Protein AF-A0A7H9VQD4-F1 (afdb_monomer)

Structure (mmCIF, N/CA/C/O backbone):
data_AF-A0A7H9VQD4-F1
#
_entry.id   AF-A0A7H9VQD4-F1
#
loop_
_atom_site.group_PDB
_atom_site.id
_atom_site.type_symbol
_atom_site.label_atom_id
_atom_site.label_alt_id
_atom_site.label_comp_id
_atom_site.label_asym_id
_atom_site.label_entity_id
_atom_site.label_seq_id
_atom_site.pdbx_PDB_ins_code
_atom_site.Cartn_x
_atom_site.Cartn_y
_atom_site.Cartn_z
_atom_site.occupancy
_atom_site.B_iso_or_equiv
_atom_site.auth_seq_id
_atom_site.auth_comp_id
_atom_site.auth_asym_id
_atom_site.auth_atom_id
_atom_site.pdbx_PDB_model_num
ATOM 1 N N . MET A 1 1 ? -2.077 5.171 19.555 1.00 68.06 1 MET A N 1
ATOM 2 C CA . MET A 1 1 ? -2.076 3.696 19.668 1.00 68.06 1 MET A CA 1
ATOM 3 C C . MET A 1 1 ? -3.389 3.222 19.072 1.00 68.06 1 MET A C 1
ATOM 5 O O . MET A 1 1 ? -4.399 3.800 19.440 1.00 68.06 1 MET A O 1
ATOM 9 N N . ILE A 1 2 ? -3.373 2.312 18.097 1.00 87.19 2 ILE A N 1
ATOM 10 C CA . ILE A 1 2 ? -4.586 1.803 17.427 1.00 87.19 2 ILE A CA 1
ATOM 11 C C . ILE A 1 2 ? -5.136 0.582 18.173 1.00 87.19 2 ILE A C 1
ATOM 13 O O . ILE A 1 2 ? -4.424 -0.014 18.980 1.00 87.19 2 ILE A O 1
ATOM 17 N N . SER A 1 3 ? -6.397 0.212 17.939 1.00 92.19 3 SER A N 1
ATOM 18 C CA . SER A 1 3 ? -6.966 -0.985 18.572 1.00 92.19 3 SER A CA 1
ATOM 19 C C . SER A 1 3 ? -6.327 -2.270 18.024 1.00 92.19 3 SER A C 1
ATOM 21 O O . SER A 1 3 ? -5.795 -2.282 16.913 1.00 92.19 3 SER A O 1
ATOM 23 N N . ALA A 1 4 ? -6.417 -3.377 18.770 1.00 93.69 4 ALA A N 1
ATOM 24 C CA . ALA A 1 4 ? -5.848 -4.665 18.354 1.00 93.69 4 ALA A CA 1
ATOM 25 C C . ALA A 1 4 ? -6.373 -5.143 16.985 1.00 93.69 4 ALA A C 1
ATOM 27 O O . ALA A 1 4 ? -5.617 -5.699 16.196 1.00 93.69 4 ALA A O 1
ATOM 28 N N . LYS A 1 5 ? -7.646 -4.862 16.673 1.00 95.12 5 LYS A N 1
ATOM 29 C CA . LYS A 1 5 ? -8.253 -5.200 15.375 1.00 95.12 5 LYS A CA 1
ATOM 30 C C . LYS A 1 5 ? -7.679 -4.365 14.227 1.00 95.12 5 LYS A C 1
ATOM 32 O O . LYS A 1 5 ? -7.401 -4.904 13.164 1.00 95.12 5 LYS A O 1
ATOM 37 N N . HIS A 1 6 ? -7.451 -3.068 14.443 1.00 96.31 6 HIS A N 1
ATOM 38 C CA . HIS A 1 6 ? -6.764 -2.232 13.452 1.00 96.31 6 HIS A CA 1
ATOM 39 C C . HIS A 1 6 ? -5.314 -2.686 13.256 1.00 96.31 6 HIS A C 1
ATOM 41 O O . HIS A 1 6 ? -4.823 -2.705 12.132 1.00 96.31 6 HIS A O 1
ATOM 47 N N . GLN A 1 7 ? -4.639 -3.091 14.337 1.00 96.38 7 GLN A N 1
ATOM 48 C CA . GLN A 1 7 ? -3.282 -3.627 14.258 1.00 96.38 7 GLN A CA 1
ATOM 49 C C . GLN A 1 7 ? -3.229 -4.930 13.450 1.00 96.38 7 GLN A C 1
ATOM 51 O O . GLN A 1 7 ? -2.297 -5.125 12.679 1.00 96.38 7 GLN A O 1
ATOM 56 N N . GLU A 1 8 ? -4.223 -5.808 13.589 1.00 97.56 8 GLU A N 1
ATOM 57 C CA . GLU A 1 8 ? -4.328 -7.029 12.786 1.00 97.56 8 GLU A CA 1
ATOM 58 C C . GLU A 1 8 ? -4.478 -6.716 11.290 1.00 97.56 8 GLU A C 1
ATOM 60 O O . GLU A 1 8 ? -3.708 -7.240 10.486 1.00 97.56 8 GLU A O 1
ATOM 65 N N . ILE A 1 9 ? -5.387 -5.801 10.928 1.00 97.88 9 ILE A N 1
ATOM 66 C CA . ILE A 1 9 ? -5.548 -5.326 9.542 1.00 97.88 9 ILE A CA 1
ATOM 67 C C . ILE A 1 9 ? -4.222 -4.768 9.010 1.00 97.88 9 ILE A C 1
ATOM 69 O O . ILE A 1 9 ? -3.801 -5.116 7.910 1.00 97.88 9 ILE A O 1
ATOM 73 N N . TYR A 1 10 ? -3.530 -3.948 9.805 1.00 97.81 10 TYR A N 1
ATOM 74 C CA . TYR A 1 10 ? -2.249 -3.363 9.418 1.00 97.81 10 TYR A CA 1
ATOM 75 C C . TYR A 1 10 ? -1.151 -4.413 9.190 1.00 97.81 10 TYR A C 1
ATOM 77 O O . TYR A 1 10 ? -0.402 -4.349 8.212 1.00 97.81 10 TYR A O 1
ATOM 85 N N . ASN A 1 11 ? -1.070 -5.416 10.065 1.00 98.19 11 ASN A N 1
ATOM 86 C CA . ASN A 1 11 ? -0.096 -6.497 9.940 1.00 98.19 11 ASN A CA 1
ATOM 87 C C . ASN A 1 11 ? -0.355 -7.339 8.681 1.00 98.19 11 ASN A C 1
ATOM 89 O O . ASN A 1 11 ? 0.586 -7.706 7.981 1.00 98.19 11 ASN A O 1
ATOM 93 N N . LEU A 1 12 ? -1.623 -7.622 8.365 1.00 98.50 12 LEU A N 1
ATOM 94 C CA . LEU A 1 12 ? -1.998 -8.345 7.146 1.00 98.50 12 LEU A CA 1
ATOM 95 C C . LEU A 1 12 ? -1.706 -7.522 5.885 1.00 98.50 12 LEU A C 1
ATOM 97 O O . LEU A 1 12 ? -1.108 -8.036 4.944 1.00 98.50 12 LEU A O 1
ATOM 101 N N . TRP A 1 13 ? -2.057 -6.234 5.891 1.00 97.81 13 TRP A N 1
ATOM 102 C CA . TRP A 1 13 ? -1.748 -5.294 4.812 1.00 97.81 13 TRP A CA 1
ATOM 103 C C . TRP A 1 13 ? -0.254 -5.251 4.483 1.00 97.81 13 TRP A C 1
ATOM 105 O O . TRP A 1 13 ? 0.140 -5.419 3.328 1.00 97.81 13 TRP A O 1
ATOM 115 N N . THR A 1 14 ? 0.584 -5.059 5.501 1.00 98.31 14 THR A N 1
ATOM 116 C CA . THR A 1 14 ? 2.043 -4.973 5.336 1.00 98.31 14 THR A CA 1
ATOM 117 C C . THR A 1 14 ? 2.659 -6.310 4.929 1.00 98.31 14 THR A C 1
ATOM 119 O O . THR A 1 14 ? 3.566 -6.325 4.098 1.00 98.31 14 THR A O 1
ATOM 122 N N . SER A 1 15 ? 2.151 -7.432 5.449 1.00 98.56 15 SER A N 1
ATOM 123 C CA . SER A 1 15 ? 2.563 -8.773 5.019 1.00 98.56 15 SER A CA 1
ATOM 124 C C . SER A 1 15 ? 2.264 -9.002 3.537 1.00 98.56 15 SER A C 1
ATOM 126 O O . SER A 1 15 ? 3.163 -9.352 2.777 1.00 98.56 15 SER A O 1
ATOM 128 N N . ASP A 1 16 ? 1.030 -8.743 3.099 1.00 98.50 16 ASP A N 1
ATOM 129 C CA . ASP A 1 16 ? 0.649 -8.939 1.700 1.00 98.50 16 ASP A CA 1
ATOM 130 C C . ASP A 1 16 ? 1.419 -7.994 0.764 1.00 98.50 16 ASP A C 1
ATOM 132 O O . ASP A 1 16 ? 1.790 -8.384 -0.345 1.00 98.50 16 ASP A O 1
ATOM 136 N N . LEU A 1 17 ? 1.695 -6.754 1.190 1.00 97.94 17 LEU A N 1
ATOM 137 C CA . LEU A 1 17 ? 2.552 -5.846 0.429 1.00 97.94 17 LEU A CA 1
ATOM 138 C C . LEU A 1 17 ? 3.967 -6.407 0.267 1.00 97.94 17 LEU A C 1
ATOM 140 O O . LEU A 1 17 ? 4.489 -6.389 -0.846 1.00 97.94 17 LEU A O 1
ATOM 144 N N . LYS A 1 18 ? 4.579 -6.939 1.331 1.00 98.25 18 LYS A N 1
ATOM 145 C CA . LYS A 1 18 ? 5.924 -7.544 1.267 1.00 98.25 18 LYS A CA 1
ATOM 146 C C . LYS A 1 18 ? 5.996 -8.711 0.289 1.00 98.25 18 LYS A C 1
ATOM 148 O O . LYS A 1 18 ? 7.013 -8.870 -0.380 1.00 98.25 18 LYS A O 1
ATOM 153 N N . ASP A 1 19 ? 4.917 -9.472 0.154 1.00 98.19 19 ASP A N 1
ATOM 154 C CA . ASP A 1 19 ? 4.838 -10.572 -0.808 1.00 98.19 19 ASP A CA 1
ATOM 155 C C . ASP A 1 19 ? 4.621 -10.081 -2.250 1.00 98.19 19 ASP A C 1
ATOM 157 O O . ASP A 1 19 ? 5.093 -10.691 -3.212 1.00 98.19 19 ASP A O 1
ATOM 161 N N . VAL A 1 20 ? 3.886 -8.979 -2.427 1.00 97.81 20 VAL A N 1
ATOM 162 C CA . VAL A 1 20 ? 3.487 -8.465 -3.745 1.00 97.81 20 VAL A CA 1
ATOM 163 C C . VAL A 1 20 ? 4.519 -7.519 -4.357 1.00 97.81 20 VAL A C 1
ATOM 165 O O . VAL A 1 20 ? 4.673 -7.514 -5.578 1.00 97.81 20 VAL A O 1
ATOM 168 N N . VAL A 1 21 ? 5.221 -6.722 -3.554 1.00 97.62 21 VAL A N 1
ATOM 169 C CA . VAL A 1 21 ? 6.129 -5.671 -4.040 1.00 97.62 21 VAL A CA 1
ATOM 170 C C . VAL A 1 21 ? 7.315 -6.224 -4.843 1.00 97.62 21 VAL A C 1
ATOM 172 O O . VAL A 1 21 ? 7.516 -5.733 -5.955 1.00 97.62 21 VAL A O 1
ATOM 175 N N . PRO A 1 22 ? 8.073 -7.243 -4.386 1.00 97.56 22 PRO A N 1
ATOM 176 C CA . PRO A 1 22 ? 9.251 -7.719 -5.113 1.00 97.56 22 PRO A CA 1
ATOM 177 C C . PRO A 1 22 ? 8.977 -8.121 -6.575 1.00 97.56 22 PRO A C 1
ATOM 179 O O . PRO A 1 22 ? 9.605 -7.544 -7.463 1.00 97.56 22 PRO A O 1
ATOM 182 N N . PRO A 1 23 ? 7.998 -8.997 -6.888 1.00 97.44 23 PRO A N 1
ATOM 183 C CA . PRO A 1 23 ? 7.728 -9.351 -8.282 1.00 97.44 23 PRO A CA 1
ATOM 184 C C . PRO A 1 23 ? 7.175 -8.179 -9.113 1.00 97.44 23 PRO A C 1
ATOM 186 O O . PRO A 1 23 ? 7.288 -8.196 -10.337 1.00 97.44 23 PRO A O 1
ATOM 189 N N . LEU A 1 24 ? 6.572 -7.159 -8.489 1.00 96.50 24 LEU A N 1
ATOM 190 C CA . LEU A 1 24 ? 6.151 -5.947 -9.200 1.00 96.50 24 LEU A CA 1
ATOM 191 C C . LEU A 1 24 ? 7.320 -5.023 -9.525 1.00 96.50 24 LEU A C 1
ATOM 193 O O . LEU A 1 24 ? 7.300 -4.379 -10.571 1.00 96.50 24 LEU A O 1
ATOM 197 N N . LEU A 1 25 ? 8.335 -4.962 -8.665 1.00 96.44 25 LEU A N 1
ATOM 198 C CA . LEU A 1 25 ? 9.570 -4.252 -8.978 1.00 96.44 25 LEU A CA 1
ATOM 199 C C . LEU A 1 25 ? 10.308 -4.935 -10.130 1.00 96.44 25 LEU A C 1
ATOM 201 O O . LEU A 1 25 ? 10.735 -4.245 -11.050 1.00 96.44 25 LEU A O 1
ATOM 205 N N . ASP A 1 26 ? 10.378 -6.268 -10.138 1.00 96.75 26 ASP A N 1
ATOM 206 C CA . ASP A 1 26 ? 10.946 -7.022 -11.263 1.00 96.75 26 ASP A CA 1
ATOM 207 C C . ASP A 1 26 ? 10.188 -6.733 -12.566 1.00 96.75 26 ASP A C 1
ATOM 209 O O . ASP A 1 26 ? 10.793 -6.350 -13.566 1.00 96.75 26 ASP A O 1
ATOM 213 N N . TRP A 1 27 ? 8.850 -6.795 -12.535 1.00 94.94 27 TRP A N 1
ATOM 214 C CA . TRP A 1 27 ? 8.008 -6.414 -13.674 1.00 94.94 27 TRP A CA 1
ATOM 215 C C . TRP A 1 27 ? 8.270 -4.980 -14.151 1.00 94.94 27 TRP A C 1
ATOM 217 O O . TRP A 1 27 ? 8.346 -4.731 -15.353 1.00 94.94 27 TRP A O 1
ATOM 227 N N . TRP A 1 28 ? 8.400 -4.030 -13.226 1.00 94.50 28 TRP A N 1
ATOM 228 C CA . TRP A 1 28 ? 8.642 -2.628 -13.551 1.00 94.50 28 TRP A CA 1
ATOM 229 C C . TRP A 1 28 ? 10.008 -2.421 -14.208 1.00 94.50 28 TRP A C 1
ATOM 231 O O . TRP A 1 28 ? 10.117 -1.720 -15.217 1.00 94.50 28 TRP A O 1
ATOM 241 N N . HIS A 1 29 ? 11.046 -3.072 -13.681 1.00 94.31 29 HIS A N 1
ATOM 242 C CA . HIS A 1 29 ? 12.379 -3.055 -14.274 1.00 94.31 29 HIS A CA 1
ATOM 243 C C . HIS A 1 29 ? 12.381 -3.680 -15.672 1.00 94.31 29 HIS A C 1
ATOM 245 O O . HIS A 1 29 ? 12.929 -3.085 -16.602 1.00 94.31 29 HIS A O 1
ATOM 251 N N . ASP A 1 30 ? 11.714 -4.822 -15.844 1.00 94.44 30 ASP A N 1
ATOM 252 C CA . ASP A 1 30 ? 11.575 -5.486 -17.139 1.00 94.44 30 ASP A CA 1
ATOM 253 C C . ASP A 1 30 ? 10.815 -4.614 -18.143 1.00 94.44 30 ASP A C 1
ATOM 255 O O . ASP A 1 30 ? 11.219 -4.515 -19.304 1.00 94.44 30 ASP A O 1
ATOM 259 N N . LEU A 1 31 ? 9.748 -3.937 -17.710 1.00 92.12 31 LEU A N 1
ATOM 260 C CA . LEU A 1 31 ? 8.987 -3.015 -18.550 1.00 92.12 31 LEU A CA 1
ATOM 261 C C . LEU A 1 31 ? 9.881 -1.872 -19.053 1.00 92.12 31 LEU A C 1
ATOM 263 O O . LEU A 1 31 ? 9.927 -1.611 -20.252 1.00 92.12 31 LEU A O 1
ATOM 267 N N . HIS A 1 32 ? 10.660 -1.242 -18.172 1.00 90.44 32 HIS A N 1
ATOM 268 C CA . HIS A 1 32 ? 11.601 -0.186 -18.562 1.00 90.44 32 HIS A CA 1
ATOM 269 C C . HIS A 1 32 ? 12.761 -0.669 -19.441 1.00 90.44 32 HIS A C 1
ATOM 271 O O . HIS A 1 32 ? 13.291 0.108 -20.244 1.00 90.44 32 HIS A O 1
ATOM 277 N N . ALA A 1 33 ? 13.201 -1.914 -19.261 1.00 92.25 33 ALA A N 1
ATOM 278 C CA . ALA A 1 33 ? 14.304 -2.488 -20.021 1.00 92.25 33 ALA A CA 1
ATOM 279 C C . ALA A 1 33 ? 13.893 -2.864 -21.450 1.00 92.25 33 ALA A C 1
ATOM 281 O O . ALA A 1 33 ? 14.696 -2.713 -22.372 1.00 92.25 33 ALA A O 1
ATOM 282 N N . ASN A 1 34 ? 12.659 -3.342 -21.627 1.00 91.31 34 ASN A N 1
ATOM 283 C CA . ASN A 1 34 ? 12.189 -3.914 -22.887 1.00 91.31 34 ASN A CA 1
ATOM 284 C C . ASN A 1 34 ? 11.295 -2.970 -23.707 1.00 91.31 34 ASN A C 1
ATOM 286 O O . ASN A 1 34 ? 11.113 -3.211 -24.901 1.00 91.31 34 ASN A O 1
ATOM 290 N N . GLU A 1 35 ? 10.738 -1.910 -23.113 1.00 89.62 35 GLU A N 1
ATOM 291 C CA . GLU A 1 35 ? 9.898 -0.964 -23.851 1.00 89.62 35 GLU A CA 1
ATOM 292 C C . GLU A 1 35 ? 10.729 -0.117 -24.826 1.00 89.62 35 GLU A C 1
ATOM 294 O O . GLU A 1 35 ? 11.745 0.487 -24.468 1.00 89.62 35 GLU A O 1
ATOM 299 N N . VAL A 1 36 ? 10.267 -0.041 -26.079 1.00 81.12 36 VAL A N 1
ATOM 300 C CA . VAL A 1 36 ? 10.975 0.678 -27.153 1.00 81.12 36 VAL A CA 1
ATOM 301 C C . VAL A 1 36 ? 10.967 2.183 -26.891 1.00 81.12 36 VAL A C 1
ATOM 303 O O . VAL A 1 36 ? 11.943 2.872 -27.190 1.00 81.12 36 VAL A O 1
ATOM 306 N N . ASN A 1 37 ? 9.879 2.694 -26.308 1.00 87.31 37 ASN A N 1
ATOM 307 C CA . ASN A 1 37 ? 9.763 4.085 -25.896 1.00 87.31 37 ASN A CA 1
ATOM 308 C C . ASN A 1 37 ? 9.593 4.195 -24.376 1.00 87.31 37 ASN A C 1
ATOM 310 O O . ASN A 1 37 ? 8.490 4.077 -23.845 1.00 87.31 37 ASN A O 1
ATOM 314 N N . LYS A 1 38 ? 10.693 4.492 -23.684 1.00 80.81 38 LYS A N 1
ATOM 315 C CA . LYS A 1 38 ? 10.718 4.655 -22.224 1.00 80.81 38 LYS A CA 1
ATOM 316 C C . LYS A 1 38 ? 9.785 5.759 -21.729 1.00 80.81 38 LYS A C 1
ATOM 318 O O . LYS A 1 38 ? 9.183 5.606 -20.674 1.00 80.81 38 LYS A O 1
ATOM 323 N N . GLU A 1 39 ? 9.603 6.820 -22.515 1.00 84.12 39 GLU A N 1
ATOM 324 C CA . GLU A 1 39 ? 8.711 7.930 -22.162 1.00 8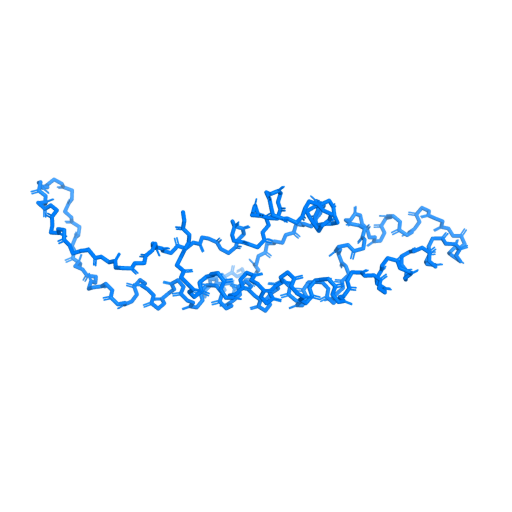4.12 39 GLU A CA 1
ATOM 325 C C . GLU A 1 39 ? 7.240 7.483 -22.110 1.00 84.12 39 GLU A C 1
ATOM 327 O O . GLU A 1 39 ? 6.454 8.034 -21.343 1.00 84.12 39 GLU A O 1
ATOM 332 N N . LEU A 1 40 ? 6.859 6.448 -22.876 1.00 86.88 40 LEU A N 1
ATOM 333 C CA . LEU A 1 40 ? 5.506 5.884 -22.812 1.00 86.88 40 LEU A CA 1
ATOM 334 C C . LEU A 1 40 ? 5.252 5.100 -21.524 1.00 86.88 40 LEU A C 1
ATOM 336 O O . LEU A 1 40 ? 4.107 5.073 -21.072 1.00 86.88 40 LEU A O 1
ATOM 340 N N . VAL A 1 41 ? 6.276 4.477 -20.931 1.00 87.44 41 VAL A N 1
ATOM 341 C CA . VAL A 1 41 ? 6.128 3.759 -19.654 1.00 87.44 41 VAL A CA 1
ATOM 342 C C . VAL A 1 41 ? 5.750 4.740 -18.553 1.00 87.44 41 VAL A C 1
ATOM 344 O O . VAL A 1 41 ? 4.713 4.565 -17.911 1.00 87.44 41 VAL A O 1
ATOM 347 N N . ASP A 1 42 ? 6.531 5.811 -18.410 1.00 85.94 42 ASP A N 1
ATOM 348 C CA . ASP A 1 42 ? 6.313 6.833 -17.384 1.00 85.94 42 ASP A CA 1
ATOM 349 C C . ASP A 1 42 ? 5.006 7.605 -17.615 1.00 85.94 42 ASP A C 1
ATOM 351 O O . ASP A 1 42 ? 4.284 7.908 -16.666 1.00 85.94 42 ASP A O 1
ATOM 355 N N . ALA A 1 43 ? 4.645 7.874 -18.876 1.00 87.88 43 ALA A N 1
ATOM 356 C CA . ALA A 1 43 ? 3.376 8.522 -19.206 1.00 87.88 43 ALA A CA 1
ATOM 357 C C . ALA A 1 43 ? 2.158 7.634 -18.900 1.00 87.88 43 ALA A C 1
ATOM 359 O O . ALA A 1 43 ? 1.112 8.136 -18.489 1.00 87.88 43 ALA A O 1
ATOM 360 N N . ARG A 1 44 ? 2.272 6.315 -19.107 1.00 87.00 44 ARG A N 1
ATOM 361 C CA . ARG A 1 44 ? 1.188 5.359 -18.842 1.00 87.00 44 ARG A CA 1
ATOM 362 C C . ARG A 1 44 ? 1.028 5.063 -17.353 1.00 87.00 44 ARG A C 1
ATOM 364 O O . ARG A 1 44 ? -0.090 4.810 -16.911 1.00 87.00 44 ARG A O 1
ATOM 371 N N . TRP A 1 45 ? 2.125 5.094 -16.603 1.00 89.12 45 TRP A N 1
ATOM 372 C CA . TRP A 1 45 ? 2.170 4.760 -15.182 1.00 89.12 45 TRP A CA 1
ATOM 373 C C . TRP A 1 45 ? 2.858 5.883 -14.386 1.00 89.12 45 TRP A C 1
ATOM 375 O O . TRP A 1 45 ? 3.941 5.679 -13.838 1.00 89.12 45 TRP A O 1
ATOM 385 N N . PRO A 1 46 ? 2.239 7.073 -14.273 1.00 85.94 46 PRO A N 1
ATOM 386 C CA . PRO A 1 46 ? 2.869 8.245 -13.649 1.00 85.94 46 PRO A CA 1
ATOM 387 C C . PRO A 1 46 ? 3.153 8.069 -12.148 1.00 85.94 46 PRO A C 1
ATOM 389 O O . PRO A 1 46 ? 4.032 8.725 -11.591 1.00 85.94 46 PRO A O 1
ATOM 392 N N . ALA A 1 47 ? 2.435 7.157 -11.488 1.00 89.06 47 ALA A N 1
ATOM 393 C CA . ALA A 1 47 ? 2.666 6.764 -10.099 1.00 89.06 47 ALA A CA 1
ATOM 394 C C . ALA A 1 47 ? 3.573 5.520 -9.968 1.00 89.06 47 ALA A C 1
ATOM 396 O O . ALA A 1 47 ? 3.736 4.972 -8.877 1.00 89.06 47 ALA A O 1
ATOM 397 N N . GLY A 1 48 ? 4.189 5.080 -11.068 1.00 92.31 48 GLY A N 1
ATOM 398 C CA . GLY A 1 48 ? 5.112 3.953 -11.102 1.00 92.31 48 GLY A CA 1
ATOM 399 C C . GLY A 1 48 ? 4.462 2.623 -10.695 1.00 92.31 48 GLY A C 1
ATOM 400 O O . GLY A 1 48 ? 3.246 2.450 -10.844 1.00 92.31 48 GLY A O 1
ATOM 401 N N . PRO A 1 49 ? 5.235 1.672 -10.146 1.00 94.31 49 PRO A N 1
ATOM 402 C CA . PRO A 1 49 ? 4.744 0.325 -9.853 1.00 94.31 49 PRO A CA 1
ATOM 403 C C . PRO A 1 49 ? 3.659 0.274 -8.768 1.00 94.31 49 PRO A C 1
ATOM 405 O O . PRO A 1 49 ? 2.869 -0.668 -8.749 1.00 94.31 49 PRO A O 1
ATOM 408 N N . ALA A 1 50 ? 3.545 1.295 -7.913 1.00 94.81 50 ALA A N 1
ATOM 409 C CA . ALA A 1 50 ? 2.466 1.382 -6.928 1.00 94.81 50 ALA A CA 1
ATOM 410 C C . ALA A 1 50 ? 1.076 1.514 -7.575 1.00 94.81 50 ALA A C 1
ATOM 412 O O . ALA A 1 50 ? 0.079 1.090 -7.000 1.00 94.81 50 ALA A O 1
ATOM 413 N N . SER A 1 51 ? 0.999 2.035 -8.803 1.00 90.69 51 SER A N 1
ATOM 414 C CA . SER A 1 51 ? -0.255 2.107 -9.567 1.00 90.69 51 SER A CA 1
ATOM 415 C C . SER A 1 51 ? -0.652 0.796 -10.250 1.00 90.69 51 SER A C 1
ATOM 417 O O . SER A 1 51 ? -1.672 0.731 -10.937 1.00 90.69 51 SER A O 1
ATOM 419 N N . HIS A 1 52 ? 0.118 -0.277 -10.058 1.00 93.31 52 HIS A N 1
ATOM 420 C CA . HIS A 1 52 ? -0.201 -1.571 -10.640 1.00 93.31 52 HIS A CA 1
ATOM 421 C C . HIS A 1 52 ? -1.563 -2.098 -10.120 1.00 93.31 52 HIS A C 1
ATOM 423 O O . HIS A 1 52 ? -1.821 -2.044 -8.913 1.00 93.31 52 HIS A O 1
ATOM 429 N N . PRO A 1 53 ? -2.427 -2.702 -10.971 1.00 93.19 53 PRO A N 1
ATOM 430 C CA . PRO A 1 53 ? -3.768 -3.156 -10.573 1.00 93.19 53 PRO A CA 1
ATOM 431 C C . PRO A 1 53 ? -3.797 -4.088 -9.358 1.00 93.19 53 PRO A C 1
ATOM 433 O O . PRO A 1 53 ? -4.741 -4.065 -8.573 1.00 93.19 53 PRO A O 1
ATOM 436 N N . ARG A 1 54 ? -2.746 -4.896 -9.178 1.00 95.19 54 ARG A N 1
ATOM 437 C CA . ARG A 1 54 ? -2.593 -5.777 -8.011 1.00 95.19 54 ARG A CA 1
ATOM 438 C C . ARG A 1 54 ? -2.433 -5.000 -6.698 1.00 95.19 54 ARG A C 1
ATOM 440 O O . ARG A 1 54 ? -3.023 -5.410 -5.706 1.00 95.19 54 ARG A O 1
ATOM 447 N N . VAL A 1 55 ? -1.692 -3.889 -6.701 1.00 95.56 55 VAL A N 1
ATOM 448 C CA . VAL A 1 55 ? -1.543 -3.007 -5.528 1.00 95.56 55 VAL A CA 1
ATOM 449 C C . VAL A 1 55 ? -2.865 -2.310 -5.238 1.00 95.56 55 VAL A C 1
ATOM 451 O O . VAL A 1 55 ? -3.323 -2.332 -4.102 1.00 95.56 55 VAL A O 1
ATOM 454 N N . ILE A 1 56 ? -3.535 -1.787 -6.270 1.00 93.62 56 ILE A N 1
ATOM 455 C CA . ILE A 1 56 ? -4.849 -1.138 -6.130 1.00 93.62 56 ILE A CA 1
ATOM 456 C C . ILE A 1 56 ? -5.876 -2.106 -5.528 1.00 93.62 56 ILE A C 1
ATOM 458 O O . ILE A 1 56 ? -6.601 -1.743 -4.606 1.00 93.62 56 ILE A O 1
ATOM 462 N N . ALA A 1 57 ? -5.945 -3.345 -6.024 1.00 94.06 57 ALA A N 1
ATOM 463 C CA . ALA A 1 57 ? -6.859 -4.357 -5.496 1.00 94.06 57 ALA A CA 1
ATOM 464 C C . ALA A 1 57 ? -6.571 -4.677 -4.020 1.00 94.06 57 ALA A C 1
ATOM 466 O O . ALA A 1 57 ? -7.505 -4.808 -3.228 1.00 94.06 57 ALA A O 1
ATOM 467 N N . LEU A 1 58 ? -5.290 -4.759 -3.654 1.00 96.31 58 LEU A N 1
ATOM 468 C CA . LEU A 1 58 ? -4.870 -5.012 -2.282 1.00 96.31 58 LEU A CA 1
ATOM 469 C C . LEU A 1 58 ? -5.224 -3.843 -1.358 1.00 96.31 58 LEU A C 1
ATOM 471 O O . LEU A 1 58 ? -5.849 -4.051 -0.322 1.00 96.31 58 LEU A O 1
ATOM 475 N N . PHE A 1 59 ? -4.896 -2.616 -1.767 1.00 95.88 59 PHE A N 1
ATOM 476 C CA . PHE A 1 59 ? -5.224 -1.410 -1.015 1.00 95.88 59 PHE A CA 1
ATOM 477 C C . PHE A 1 59 ? -6.732 -1.307 -0.782 1.00 95.88 59 PHE A C 1
ATOM 479 O O . PHE A 1 59 ? -7.171 -1.130 0.348 1.00 95.88 59 PHE A O 1
ATOM 486 N N . ARG A 1 60 ? -7.543 -1.509 -1.831 1.00 94.81 60 ARG A N 1
ATOM 487 C CA . ARG A 1 60 ? -9.012 -1.478 -1.740 1.00 94.81 60 ARG A CA 1
ATOM 488 C C . ARG A 1 60 ? -9.565 -2.498 -0.754 1.00 94.81 60 ARG A C 1
ATOM 490 O O . ARG A 1 60 ? -10.470 -2.164 0.003 1.00 94.81 60 ARG A O 1
ATOM 497 N N . LYS A 1 61 ? -9.035 -3.725 -0.751 1.00 95.69 61 LYS A N 1
ATOM 498 C CA . LYS A 1 61 ? -9.443 -4.769 0.199 1.00 95.69 61 LYS A CA 1
ATOM 499 C C . LYS A 1 61 ? -9.299 -4.265 1.639 1.00 95.69 61 LYS A C 1
ATOM 501 O O . LYS A 1 61 ? -10.282 -4.237 2.373 1.00 95.69 61 LYS A O 1
ATOM 506 N N . TYR A 1 62 ? -8.103 -3.817 2.012 1.00 97.19 62 TYR A N 1
ATOM 507 C CA . TYR A 1 62 ? -7.826 -3.386 3.384 1.00 97.19 62 TYR A CA 1
ATOM 508 C C . TYR A 1 62 ? -8.454 -2.038 3.736 1.00 97.19 62 TYR A C 1
ATOM 510 O O . TYR A 1 62 ? -8.812 -1.810 4.894 1.00 97.19 62 TYR A O 1
ATOM 518 N N . TYR A 1 63 ? -8.659 -1.169 2.744 1.00 95.44 63 TYR A N 1
ATOM 519 C CA . TYR A 1 63 ? -9.418 0.065 2.909 1.00 95.44 63 TYR A CA 1
ATOM 520 C C . TYR A 1 63 ? -10.831 -0.257 3.401 1.00 95.44 63 TYR A C 1
ATOM 522 O O . TYR A 1 63 ? -11.226 0.193 4.474 1.00 95.44 63 TYR A O 1
ATOM 530 N N . PHE A 1 64 ? -11.559 -1.114 2.678 1.00 93.38 64 PHE A N 1
ATOM 531 C CA . PHE A 1 64 ? -12.930 -1.477 3.040 1.00 93.38 64 PHE A CA 1
ATOM 532 C C . PHE A 1 64 ? -13.022 -2.303 4.324 1.00 93.38 64 PHE A C 1
ATOM 534 O O . PHE A 1 64 ? -13.984 -2.148 5.075 1.00 93.38 64 PHE A O 1
ATOM 541 N N . GLU A 1 65 ? -12.039 -3.159 4.613 1.00 95.69 65 GLU A N 1
ATOM 542 C CA . GLU A 1 65 ? -11.970 -3.853 5.905 1.00 95.69 65 GLU A CA 1
ATOM 543 C C . GLU A 1 65 ? -11.843 -2.858 7.069 1.00 95.69 65 GLU A C 1
ATOM 545 O O . GLU A 1 65 ? -12.541 -2.997 8.077 1.00 95.69 65 GLU A O 1
ATOM 550 N N . THR A 1 66 ? -11.024 -1.816 6.901 1.00 95.38 66 THR A N 1
ATOM 551 C CA . THR A 1 66 ? -10.866 -0.747 7.896 1.00 95.38 66 THR A CA 1
ATOM 552 C C . THR A 1 66 ? -12.142 0.081 8.035 1.00 95.38 66 THR A C 1
ATOM 554 O O . THR A 1 66 ? -12.605 0.299 9.152 1.00 95.38 66 THR A O 1
ATOM 557 N N . THR A 1 67 ? -12.761 0.488 6.922 1.00 93.06 67 THR A N 1
ATOM 558 C CA . THR A 1 67 ? -14.040 1.218 6.931 1.00 93.06 67 THR A CA 1
ATOM 559 C C . THR A 1 67 ? -15.123 0.422 7.652 1.00 93.06 67 THR A C 1
ATOM 561 O O . THR A 1 67 ? -15.734 0.922 8.590 1.00 93.06 67 THR A O 1
ATOM 564 N N . ARG A 1 68 ? -15.283 -0.866 7.328 1.00 93.12 68 ARG A N 1
ATOM 565 C CA . ARG A 1 68 ? -16.267 -1.735 7.986 1.00 93.12 68 ARG A CA 1
ATOM 566 C C . ARG A 1 68 ? -16.011 -1.884 9.488 1.00 93.12 68 ARG A C 1
ATOM 568 O O . ARG A 1 68 ? -16.963 -1.965 10.271 1.00 93.12 68 ARG A O 1
ATOM 575 N N . LEU A 1 69 ? -14.744 -1.960 9.902 1.00 94.00 69 LEU A N 1
ATOM 576 C CA . LEU A 1 69 ? -14.380 -1.980 11.319 1.00 94.00 69 LEU A CA 1
ATOM 577 C C . LEU A 1 69 ? -14.763 -0.661 12.003 1.00 94.00 69 LEU A C 1
ATOM 579 O O . LEU A 1 69 ? -15.368 -0.703 13.074 1.00 94.00 69 LEU A O 1
ATOM 583 N N . ASN A 1 70 ? -14.475 0.482 11.378 1.00 93.12 70 ASN A N 1
ATOM 584 C CA . ASN A 1 70 ? -14.859 1.799 11.887 1.00 93.12 70 ASN A CA 1
ATOM 585 C C . ASN A 1 70 ? -16.377 1.938 12.027 1.00 93.12 70 ASN A C 1
ATOM 587 O O . ASN A 1 70 ? -16.853 2.328 13.091 1.00 93.12 70 ASN A O 1
ATOM 591 N N . ASP A 1 71 ? -17.141 1.546 11.008 1.00 90.81 71 ASP A N 1
ATOM 592 C CA . ASP A 1 71 ? -18.608 1.594 11.030 1.00 90.81 71 ASP A CA 1
ATOM 593 C C . ASP A 1 71 ? -19.184 0.721 12.150 1.00 90.81 71 ASP A C 1
ATOM 595 O O . ASP A 1 71 ? -20.143 1.089 12.830 1.00 90.81 71 ASP A O 1
ATOM 599 N N . SER A 1 72 ? -18.567 -0.436 12.397 1.00 88.88 72 SER A N 1
ATOM 600 C CA . SER A 1 72 ? -18.960 -1.328 13.493 1.00 88.88 72 SER A CA 1
ATOM 601 C C . SER A 1 72 ? -18.688 -0.705 14.868 1.00 88.88 72 SER A C 1
ATOM 603 O O . SER A 1 72 ? -19.449 -0.931 15.805 1.00 88.88 72 SER A O 1
ATOM 605 N N . LEU A 1 73 ? -17.621 0.090 14.998 1.00 87.12 73 LEU A N 1
ATOM 606 C CA . LEU A 1 73 ? -17.317 0.830 16.226 1.00 87.12 73 LEU A CA 1
ATOM 607 C C . LEU A 1 73 ? -18.288 1.998 16.430 1.00 87.12 73 LEU A C 1
ATOM 609 O O . LEU A 1 73 ? -18.729 2.223 17.551 1.00 87.12 73 LEU A O 1
ATOM 613 N N . LEU A 1 74 ? -18.657 2.704 15.357 1.00 83.19 74 LEU A N 1
ATOM 614 C CA . LEU A 1 74 ? -19.590 3.834 15.401 1.00 83.19 74 LEU A CA 1
ATOM 615 C C . LEU A 1 74 ? -21.043 3.399 15.639 1.00 83.19 74 LEU A C 1
ATOM 617 O O . LEU A 1 74 ? -21.749 4.033 16.413 1.00 83.19 74 LEU A O 1
ATOM 621 N N . SER A 1 75 ? -21.490 2.302 15.023 1.00 75.69 75 SER A N 1
ATOM 622 C CA . SER A 1 75 ? -22.845 1.746 15.202 1.00 75.69 75 SER A CA 1
ATOM 623 C C . SER A 1 75 ? -23.085 1.116 16.580 1.00 75.69 75 SER A C 1
ATOM 625 O O . SE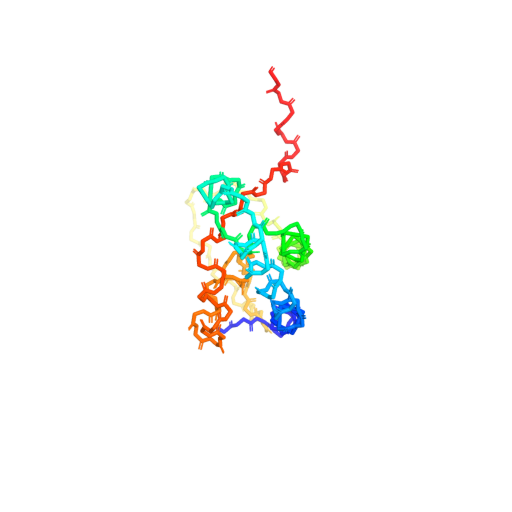R A 1 75 ? -24.232 0.977 17.001 1.00 75.69 75 SER A O 1
ATOM 627 N N . GLY A 1 76 ? -22.015 0.755 17.298 1.00 58.28 76 GLY A N 1
ATOM 628 C CA . GLY A 1 76 ? -22.070 0.315 18.695 1.00 58.28 76 GLY A CA 1
ATOM 629 C C . GLY A 1 76 ? -22.232 1.460 19.701 1.00 58.28 76 GLY A C 1
ATOM 630 O O . GLY A 1 76 ? -22.541 1.202 20.863 1.00 58.28 76 GLY A O 1
ATOM 631 N N . VAL A 1 77 ? -22.058 2.713 19.268 1.00 54.19 77 VAL A N 1
ATOM 632 C CA . VAL A 1 77 ? -22.351 3.906 20.065 1.00 54.19 77 VAL A CA 1
ATOM 633 C C . VAL A 1 77 ? -23.817 4.273 19.818 1.00 54.19 77 VAL A C 1
ATOM 635 O O . VAL A 1 77 ? -24.195 4.474 18.662 1.00 54.19 77 VAL A O 1
ATOM 638 N N . PRO A 1 78 ? -24.678 4.377 20.850 1.00 42.50 78 PRO A N 1
ATOM 639 C CA . PRO A 1 78 ? -26.024 4.893 20.655 1.00 42.50 78 PRO A CA 1
ATOM 640 C C . PRO A 1 78 ? -25.913 6.288 20.039 1.00 42.50 78 PRO A C 1
ATOM 642 O O . PRO A 1 78 ? -25.362 7.197 20.662 1.00 42.50 78 PRO A O 1
ATOM 645 N N . GLN A 1 79 ? -26.431 6.466 18.823 1.00 47.72 79 GLN A N 1
ATOM 646 C CA . GLN A 1 79 ? -26.666 7.800 18.287 1.00 47.72 79 GLN A CA 1
ATOM 647 C C . GLN A 1 79 ? -27.733 8.435 19.174 1.00 47.72 79 GLN A C 1
ATOM 649 O O . GLN A 1 79 ? -28.930 8.206 18.997 1.00 47.72 79 GLN A O 1
ATOM 654 N N . HIS A 1 80 ? -27.304 9.191 20.183 1.00 40.47 80 HIS A N 1
ATOM 655 C CA . HIS A 1 80 ? -28.190 10.140 20.824 1.00 40.47 80 HIS A CA 1
ATOM 656 C C . HIS A 1 80 ? -28.437 11.229 19.784 1.00 40.47 80 HIS A C 1
ATOM 658 O O . HIS A 1 80 ? -27.650 12.160 19.629 1.00 40.47 80 HIS A O 1
ATOM 664 N N . GLY A 1 81 ? -29.485 11.023 18.987 1.00 47.34 81 GLY A N 1
ATOM 665 C CA . GLY A 1 81 ? -30.097 12.101 18.243 1.00 47.34 81 GLY A CA 1
ATOM 666 C C . GLY A 1 81 ? -30.490 13.168 19.250 1.00 47.34 81 GLY A C 1
ATOM 667 O O . GLY A 1 81 ? -31.272 12.905 20.155 1.00 47.34 81 GLY A O 1
ATOM 668 N N . ASP A 1 82 ? -29.852 14.321 19.158 1.00 38.81 82 ASP A N 1
ATOM 669 C CA . ASP A 1 82 ? -30.583 15.551 18.916 1.00 38.81 82 ASP A CA 1
ATOM 670 C C . ASP A 1 82 ? -29.594 16.681 18.658 1.00 38.81 82 ASP A C 1
ATOM 672 O O . ASP A 1 82 ? -28.547 16.817 19.296 1.00 38.81 82 ASP A O 1
ATOM 676 N N . GLU A 1 83 ? -29.967 17.509 17.693 1.00 46.38 83 GLU A N 1
ATOM 677 C CA . GLU A 1 83 ? -29.468 18.860 17.534 1.00 46.38 83 GLU A CA 1
ATOM 678 C C . GLU A 1 83 ? -29.554 19.599 18.878 1.00 46.38 83 GLU A C 1
ATOM 680 O O . GLU A 1 83 ? -30.600 20.118 19.254 1.00 46.38 83 GLU A O 1
ATOM 685 N N . MET A 1 84 ? -28.448 19.682 19.612 1.00 39.72 84 MET A N 1
ATOM 686 C CA . MET A 1 84 ? -28.355 20.526 20.801 1.00 39.72 84 MET A CA 1
ATOM 687 C C . MET A 1 84 ? -27.128 21.420 20.675 1.00 39.72 84 MET A C 1
ATOM 689 O O . MET A 1 84 ? -26.108 21.253 21.344 1.00 39.72 84 MET A O 1
ATOM 693 N N . TRP A 1 85 ? -27.245 22.428 19.807 1.00 49.97 85 TRP A N 1
ATOM 694 C CA . TRP A 1 85 ? -26.495 23.665 19.989 1.00 49.97 85 TRP A CA 1
ATOM 695 C C . TRP A 1 85 ? -26.829 24.218 21.381 1.00 49.97 85 TRP A C 1
ATOM 697 O O . TRP A 1 85 ? -27.920 24.730 21.611 1.00 49.97 85 TRP A O 1
ATOM 707 N N . GLY A 1 86 ? -25.882 24.106 22.313 1.00 48.72 86 GLY A N 1
ATOM 708 C CA . GLY A 1 86 ? -25.978 24.701 23.643 1.00 48.72 86 GLY A CA 1
ATOM 709 C C . GLY A 1 86 ? -26.683 23.836 24.687 1.00 48.72 86 GLY A C 1
ATOM 710 O O . GLY A 1 86 ? -27.803 24.113 25.093 1.00 48.72 86 GLY A O 1
ATOM 711 N N . SER A 1 87 ? -25.985 22.843 25.227 1.00 41.34 87 SER A N 1
ATOM 712 C CA . SER A 1 87 ? -25.988 22.594 26.675 1.00 41.34 87 SER A CA 1
ATOM 713 C C . SER A 1 87 ? -24.840 21.658 27.035 1.00 41.34 87 SER A C 1
ATOM 715 O O . SER A 1 87 ? -24.533 20.716 26.311 1.00 41.34 87 SER A O 1
ATOM 717 N N . GLU A 1 88 ? -24.156 21.982 28.129 1.00 50.69 88 GLU A N 1
ATOM 718 C CA . GLU A 1 88 ? -22.983 21.274 28.637 1.00 50.69 88 GLU A CA 1
ATOM 719 C C . GLU A 1 88 ? -23.335 19.816 28.977 1.00 50.69 88 GLU A C 1
ATOM 721 O O . GLU A 1 88 ? -23.798 19.498 30.075 1.00 50.69 88 GLU A O 1
ATOM 726 N N . ALA A 1 89 ? -23.126 18.914 28.020 1.00 44.97 89 ALA A N 1
ATOM 727 C CA . ALA A 1 89 ? -23.280 17.487 28.234 1.00 44.97 89 ALA A CA 1
ATOM 728 C C . ALA A 1 89 ? -22.034 16.955 28.953 1.00 44.97 89 ALA A C 1
ATOM 730 O O . ALA A 1 89 ? -20.934 16.894 28.402 1.00 44.97 89 ALA A O 1
ATOM 731 N N . LYS A 1 90 ? -22.222 16.598 30.226 1.00 42.81 90 LYS A N 1
ATOM 732 C CA . LYS A 1 90 ? -21.234 15.905 31.054 1.00 42.81 90 LYS A CA 1
ATOM 733 C C . LYS A 1 90 ? -20.752 14.647 30.333 1.00 42.81 90 LYS A C 1
ATOM 735 O O . LYS A 1 90 ? -21.558 13.776 30.020 1.00 42.81 90 LYS A O 1
ATOM 740 N N . GLN A 1 91 ? -19.439 14.558 30.131 1.00 39.41 91 GLN A N 1
ATOM 741 C CA . GLN A 1 91 ? -18.756 13.363 29.646 1.00 39.41 91 GLN A CA 1
ATOM 742 C C . GLN A 1 91 ? -19.081 12.177 30.564 1.00 39.41 91 GLN A C 1
ATOM 744 O O . GLN A 1 91 ? -18.578 12.088 31.684 1.00 39.41 91 GLN A O 1
ATOM 749 N N . SER A 1 92 ? -19.929 11.264 30.097 1.00 39.59 92 SER A N 1
ATOM 750 C CA . SER A 1 92 ? -19.949 9.897 30.599 1.00 39.59 92 SER A CA 1
ATOM 751 C C . SER A 1 92 ? -18.719 9.196 30.035 1.00 39.59 92 SER A C 1
ATOM 753 O O . SER A 1 92 ? -18.689 8.781 28.878 1.00 39.59 92 SER A O 1
ATOM 755 N N . THR A 1 93 ? -17.677 9.146 30.859 1.00 43.62 93 THR A N 1
ATOM 756 C CA . THR A 1 93 ? -16.486 8.322 30.676 1.00 43.62 93 THR A CA 1
ATOM 757 C C . THR A 1 93 ? -16.899 6.854 30.717 1.00 43.62 93 THR A C 1
ATOM 759 O O . THR A 1 93 ? -16.903 6.234 31.777 1.00 43.62 93 THR A O 1
ATOM 762 N N . GLU A 1 94 ? -17.280 6.299 29.573 1.00 42.97 94 GLU A N 1
ATOM 763 C CA . GLU A 1 94 ? -17.148 4.865 29.352 1.00 42.97 94 GLU A CA 1
ATOM 764 C C . GLU A 1 94 ? -15.765 4.647 28.744 1.00 42.97 94 GLU A C 1
ATOM 766 O O . GLU A 1 94 ? -15.460 5.112 27.645 1.00 42.97 94 GLU A O 1
ATOM 771 N N . GLU A 1 95 ? -14.890 4.012 29.523 1.00 44.31 95 GLU A N 1
ATOM 772 C CA . GLU A 1 95 ? -13.599 3.505 29.074 1.00 44.31 95 GLU A CA 1
ATOM 773 C C . GLU A 1 95 ? -13.842 2.470 27.965 1.00 44.31 95 GLU A C 1
ATOM 775 O O . GLU A 1 95 ? -13.970 1.273 28.207 1.00 44.31 95 GLU A O 1
ATOM 780 N N . SER A 1 96 ? -13.946 2.953 26.725 1.00 42.97 96 SER A N 1
ATOM 781 C CA . SER A 1 96 ? -13.816 2.128 25.530 1.00 42.97 96 SER A CA 1
ATOM 782 C C . SER A 1 96 ? -12.389 1.592 25.505 1.00 42.97 96 SER A C 1
ATOM 784 O O . SER A 1 96 ? -11.446 2.337 25.237 1.00 42.97 96 SER A O 1
ATOM 786 N N . ASP A 1 97 ? -12.234 0.301 25.792 1.00 47.44 97 ASP A N 1
ATOM 787 C CA . ASP A 1 97 ? -10.976 -0.462 25.832 1.00 47.44 97 ASP A CA 1
ATOM 788 C C . ASP A 1 97 ? -10.328 -0.654 24.437 1.00 47.44 97 ASP A C 1
ATOM 790 O O . ASP A 1 97 ? -9.828 -1.709 24.053 1.00 47.44 97 ASP A O 1
ATOM 794 N N . GLY A 1 98 ? -10.366 0.376 23.601 1.00 54.38 98 GLY A N 1
ATOM 795 C CA . GLY A 1 98 ? -9.824 0.345 22.257 1.00 54.38 98 GLY A CA 1
ATOM 796 C C . GLY A 1 98 ? -9.912 1.721 21.634 1.00 54.38 98 GLY A C 1
ATOM 797 O O . GLY A 1 98 ? -10.962 2.361 21.675 1.00 54.38 98 GLY A O 1
ATOM 798 N N . ALA A 1 99 ? -8.794 2.176 21.069 1.00 70.31 99 ALA A N 1
ATOM 799 C CA . ALA A 1 99 ? -8.734 3.410 20.300 1.00 70.31 99 ALA A CA 1
ATOM 800 C C . ALA A 1 99 ? -9.898 3.483 19.301 1.00 70.31 99 ALA A C 1
ATOM 802 O O . ALA A 1 99 ? -10.229 2.471 18.677 1.00 70.31 99 ALA A O 1
ATOM 803 N N . GLY A 1 100 ? -10.513 4.666 19.200 1.00 84.38 100 GLY A N 1
ATOM 804 C CA . GLY A 1 100 ? -11.656 4.934 18.327 1.00 84.38 100 GLY A CA 1
ATOM 805 C C . GLY A 1 100 ? -11.378 4.671 16.838 1.00 84.38 100 GLY A C 1
ATOM 806 O O . GLY A 1 100 ? -10.304 4.180 16.482 1.00 84.38 100 GLY A O 1
ATOM 807 N N . PRO A 1 101 ? -12.340 4.983 15.952 1.00 91.81 101 PRO A N 1
ATOM 808 C CA . PRO A 1 101 ? -12.190 4.735 14.522 1.00 91.81 101 PRO A CA 1
ATOM 809 C C . PRO A 1 101 ? -10.928 5.403 13.962 1.00 91.81 101 PRO A C 1
ATOM 811 O O . PRO A 1 101 ? -10.588 6.529 14.333 1.00 91.81 101 PRO A O 1
ATOM 814 N N . VAL A 1 102 ? -10.236 4.702 13.063 1.00 93.69 102 VAL A N 1
ATOM 815 C CA . VAL A 1 102 ? -8.995 5.169 12.432 1.00 93.69 102 VAL A CA 1
ATOM 816 C C . VAL A 1 102 ? -9.235 5.312 10.932 1.00 93.69 102 VAL A C 1
ATOM 818 O O . VAL A 1 102 ? -9.586 4.319 10.294 1.00 93.69 102 VAL A O 1
ATOM 821 N N . PRO A 1 103 ? -9.032 6.497 10.328 1.00 92.50 103 PRO A N 1
ATOM 822 C CA . PRO A 1 103 ? -9.204 6.661 8.888 1.00 92.50 103 PRO A CA 1
ATOM 823 C C . PRO A 1 103 ? -8.362 5.637 8.103 1.00 92.50 103 PRO A C 1
ATOM 825 O O . PRO A 1 103 ? -7.170 5.496 8.401 1.00 92.50 103 PRO A O 1
ATOM 828 N N . PRO A 1 104 ? -8.920 4.945 7.089 1.00 94.19 104 PRO A N 1
ATOM 829 C CA . PRO A 1 104 ? -8.191 3.905 6.362 1.00 94.19 104 PRO A CA 1
ATOM 830 C C . PRO A 1 104 ? -6.875 4.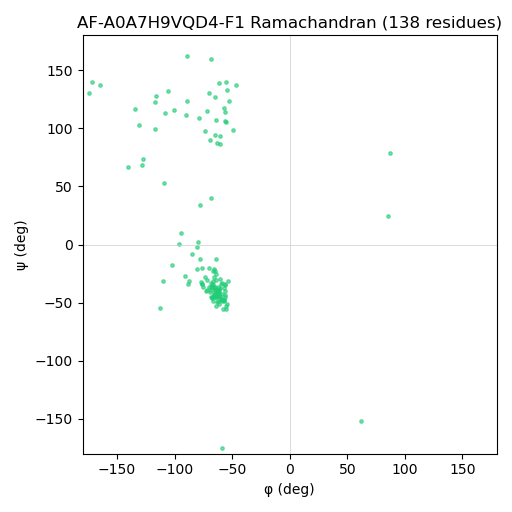392 5.750 1.00 94.19 104 PRO A C 1
ATOM 832 O O . PRO A 1 104 ? -5.864 3.707 5.837 1.00 94.19 104 PRO A O 1
ATOM 835 N N . VAL A 1 105 ? -6.846 5.610 5.201 1.00 93.62 105 VAL A N 1
ATOM 836 C CA . VAL A 1 105 ? -5.620 6.211 4.644 1.00 93.62 105 VAL A CA 1
ATOM 837 C C . VAL A 1 105 ? -4.547 6.398 5.719 1.00 93.62 105 VAL A C 1
ATOM 839 O O . VAL A 1 105 ? -3.375 6.116 5.479 1.00 93.62 105 VAL A O 1
ATOM 842 N N . THR A 1 106 ? -4.939 6.817 6.924 1.00 93.94 106 THR A N 1
ATOM 843 C CA . THR A 1 106 ? -4.013 6.945 8.054 1.00 93.94 106 THR A CA 1
ATOM 844 C C . THR A 1 106 ? -3.442 5.587 8.448 1.00 93.94 106 THR A C 1
ATOM 846 O O . THR A 1 106 ? -2.232 5.470 8.627 1.00 93.94 106 THR A O 1
ATOM 849 N N . LEU A 1 107 ? -4.290 4.55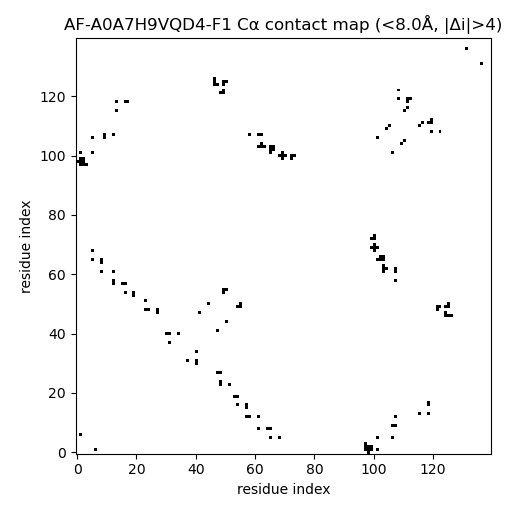8 8.541 1.00 95.62 107 LEU A N 1
ATOM 850 C CA . LEU A 1 107 ? -3.850 3.211 8.899 1.00 95.62 107 LEU A CA 1
ATOM 851 C C . LEU A 1 107 ? -2.933 2.602 7.829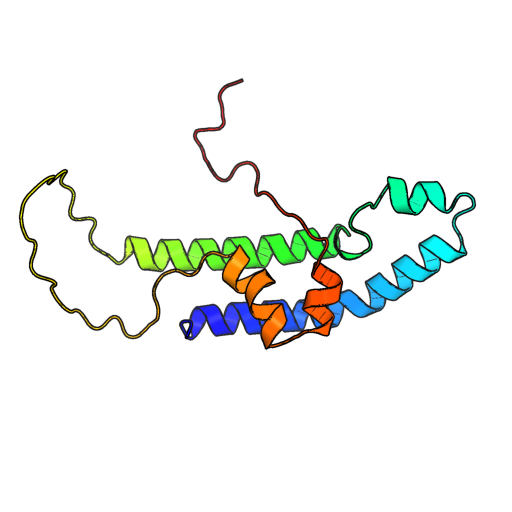 1.00 95.62 107 LEU A C 1
ATOM 853 O O . LEU A 1 107 ? -1.922 2.004 8.168 1.00 95.62 107 LEU A O 1
ATOM 857 N N . LEU A 1 108 ? -3.288 2.729 6.549 1.00 96.19 108 LEU A N 1
ATOM 858 C CA . LEU A 1 108 ? -2.642 1.985 5.465 1.00 96.19 108 LEU A CA 1
ATOM 859 C C . LEU A 1 108 ? -1.451 2.712 4.836 1.00 96.19 108 LEU A C 1
ATOM 861 O O . LEU A 1 108 ? -0.572 2.035 4.308 1.00 96.19 108 LEU A O 1
ATOM 865 N N . LEU A 1 109 ? -1.414 4.050 4.867 1.00 94.88 109 LEU A N 1
ATOM 866 C CA . LEU A 1 109 ? -0.328 4.842 4.275 1.00 94.88 109 LEU A CA 1
ATOM 867 C C . LEU A 1 109 ? 0.500 5.567 5.332 1.00 94.88 109 LEU A C 1
ATOM 869 O O . LEU A 1 109 ? 1.709 5.377 5.372 1.00 94.88 109 LEU A O 1
ATOM 873 N N . SER A 1 110 ? -0.123 6.360 6.211 1.00 93.88 110 SER A N 1
ATOM 874 C CA . SER A 1 110 ? 0.639 7.209 7.144 1.00 93.88 110 SER A CA 1
ATOM 875 C C . SER A 1 110 ? 1.478 6.411 8.144 1.00 93.88 110 SER A C 1
ATOM 877 O O . SER A 1 110 ? 2.533 6.873 8.557 1.00 93.88 110 SER A O 1
ATOM 879 N N . PHE A 1 111 ? 1.037 5.214 8.537 1.00 94.62 111 PHE A N 1
ATOM 880 C CA . PHE A 1 111 ? 1.781 4.379 9.489 1.00 94.62 111 PHE A CA 1
ATOM 881 C C . PHE A 1 111 ? 2.993 3.680 8.857 1.00 94.62 111 PHE A C 1
ATOM 883 O O . PHE A 1 111 ? 3.911 3.291 9.582 1.00 94.62 111 PHE A O 1
ATOM 890 N N . LEU A 1 112 ? 3.029 3.545 7.525 1.00 96.06 112 LEU A N 1
ATOM 891 C CA . LEU A 1 112 ? 4.154 2.910 6.835 1.00 96.06 112 LEU A CA 1
ATOM 892 C C . LEU A 1 112 ? 5.451 3.686 7.056 1.00 96.06 112 LEU A C 1
ATOM 894 O O . LEU A 1 112 ? 6.495 3.058 7.212 1.00 96.06 112 LEU A O 1
ATOM 898 N N . ASP A 1 113 ? 5.385 5.019 7.114 1.00 93.81 113 ASP A N 1
ATOM 899 C CA . ASP A 1 113 ? 6.561 5.875 7.302 1.00 93.81 113 ASP A CA 1
ATOM 900 C C . ASP A 1 113 ? 7.333 5.523 8.586 1.00 93.81 113 ASP A C 1
ATOM 902 O O . ASP A 1 113 ? 8.565 5.520 8.590 1.00 93.81 113 ASP A O 1
ATOM 906 N N . ASP A 1 114 ? 6.614 5.164 9.654 1.00 93.25 114 ASP A N 1
ATOM 907 C CA . ASP A 1 114 ? 7.203 4.857 10.959 1.00 93.25 114 ASP A CA 1
ATOM 908 C C . ASP A 1 114 ? 7.617 3.385 11.108 1.00 93.25 114 ASP A C 1
ATOM 910 O O . ASP A 1 114 ? 8.564 3.083 11.839 1.00 93.25 114 ASP A O 1
ATOM 914 N N . THR A 1 115 ? 6.913 2.447 10.461 1.00 95.50 115 THR A N 1
ATOM 915 C CA . THR A 1 115 ? 7.120 1.007 10.710 1.00 95.50 115 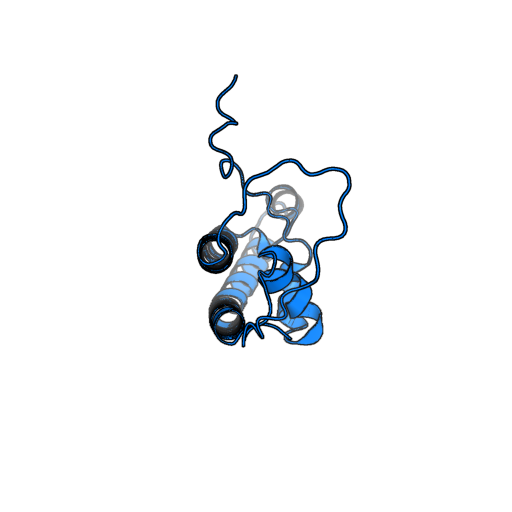THR A CA 1
ATOM 916 C C . THR A 1 115 ? 7.770 0.251 9.555 1.00 95.50 115 THR A C 1
ATOM 918 O O . THR A 1 115 ? 8.455 -0.738 9.791 1.00 95.50 115 THR A O 1
ATOM 921 N N . GLU A 1 116 ? 7.521 0.660 8.311 1.00 96.88 116 GLU A N 1
ATOM 922 C CA . GLU A 1 116 ? 7.910 -0.056 7.090 1.00 96.88 116 GLU A CA 1
ATOM 923 C C . GLU A 1 116 ? 8.397 0.943 6.016 1.00 96.88 116 GLU A C 1
ATOM 925 O O . GLU A 1 116 ? 7.755 1.103 4.973 1.00 96.88 116 GLU A O 1
ATOM 930 N N . PRO A 1 117 ? 9.535 1.632 6.238 1.00 96.62 117 PRO A N 1
ATOM 931 C CA . PRO A 1 117 ? 9.961 2.774 5.421 1.00 96.62 117 PRO A CA 1
ATOM 932 C C . PRO A 1 117 ? 10.180 2.434 3.939 1.00 96.62 117 PRO A C 1
ATOM 934 O O . PRO A 1 117 ? 9.961 3.277 3.072 1.00 96.62 117 PRO A O 1
ATOM 937 N N . GLU A 1 118 ? 10.575 1.197 3.623 1.00 96.50 118 GLU A N 1
ATOM 938 C CA . GLU A 1 118 ? 10.722 0.732 2.236 1.00 96.50 118 GLU A CA 1
ATOM 939 C C . GLU A 1 118 ? 9.367 0.609 1.522 1.00 96.50 118 GLU A C 1
ATOM 941 O O . GLU A 1 118 ? 9.236 0.989 0.358 1.00 96.50 118 GLU A O 1
ATOM 946 N N . LEU A 1 119 ? 8.335 0.130 2.227 1.00 97.44 119 LEU A N 1
ATOM 947 C CA . LEU A 1 119 ? 6.973 0.085 1.694 1.00 97.44 119 LEU A CA 1
ATOM 948 C C . LEU A 1 119 ? 6.379 1.491 1.574 1.00 97.44 119 LEU A C 1
ATOM 950 O O . LEU A 1 119 ? 5.667 1.765 0.609 1.00 97.44 119 LEU A O 1
ATOM 954 N N . ALA A 1 120 ? 6.689 2.383 2.518 1.00 96.62 120 ALA A N 1
ATOM 955 C CA . ALA A 1 120 ? 6.301 3.789 2.446 1.00 96.62 120 ALA A CA 1
ATOM 956 C C . ALA A 1 120 ? 6.901 4.471 1.206 1.00 96.62 120 ALA A C 1
ATOM 958 O O . ALA A 1 120 ? 6.191 5.157 0.472 1.00 96.62 120 ALA A O 1
ATOM 959 N N . ASP A 1 121 ? 8.185 4.232 0.913 1.00 96.25 121 ASP A N 1
ATOM 960 C CA . ASP A 1 121 ? 8.831 4.758 -0.294 1.00 96.25 121 ASP A CA 1
ATOM 961 C C . ASP A 1 121 ? 8.188 4.206 -1.575 1.00 96.25 121 ASP A C 1
ATOM 963 O O . ASP A 1 121 ? 7.859 4.981 -2.477 1.00 96.25 121 ASP A O 1
ATOM 967 N N . PHE A 1 122 ? 7.908 2.895 -1.618 1.00 96.50 122 PHE A N 1
ATOM 968 C CA . PHE A 1 122 ? 7.181 2.265 -2.724 1.00 96.50 122 PHE A CA 1
ATOM 969 C C . PHE A 1 122 ? 5.801 2.907 -2.938 1.00 96.50 122 PHE A C 1
ATOM 971 O O . PHE A 1 122 ? 5.454 3.269 -4.062 1.00 96.50 122 PHE A O 1
ATOM 978 N N . MET A 1 123 ? 5.028 3.098 -1.865 1.00 96.12 123 MET A N 1
ATOM 979 C CA . MET A 1 123 ? 3.674 3.659 -1.909 1.00 96.12 123 MET A CA 1
ATOM 980 C C . MET A 1 123 ? 3.638 5.191 -2.007 1.00 96.12 123 MET A C 1
ATOM 982 O O . MET A 1 123 ? 2.556 5.752 -2.139 1.00 96.12 123 MET A O 1
ATOM 986 N N . ARG A 1 124 ? 4.776 5.903 -1.994 1.00 93.19 124 ARG A N 1
ATOM 987 C CA . ARG A 1 124 ? 4.815 7.377 -1.876 1.00 93.19 124 ARG A CA 1
ATOM 988 C C . ARG A 1 124 ? 4.004 8.117 -2.944 1.00 93.19 124 ARG A C 1
ATOM 990 O O . ARG A 1 124 ? 3.485 9.197 -2.682 1.00 93.19 124 ARG A O 1
ATOM 997 N N . ARG A 1 125 ? 3.945 7.580 -4.166 1.00 89.75 125 ARG A N 1
ATOM 998 C CA . ARG A 1 125 ? 3.194 8.175 -5.290 1.00 89.75 125 ARG A CA 1
ATOM 999 C C . ARG A 1 125 ? 1.797 7.587 -5.464 1.00 89.75 125 ARG A C 1
ATOM 1001 O O . ARG A 1 125 ? 1.103 7.957 -6.407 1.00 89.75 125 ARG A O 1
ATOM 1008 N N . PHE A 1 126 ? 1.412 6.645 -4.611 1.00 92.44 126 PHE A N 1
ATOM 1009 C CA . PHE A 1 126 ? 0.094 6.049 -4.655 1.00 92.44 126 PHE A CA 1
ATOM 1010 C C . PHE A 1 126 ? -0.933 7.062 -4.161 1.00 92.44 126 PHE A C 1
ATOM 1012 O O . PHE A 1 126 ? -0.923 7.449 -2.995 1.00 92.44 126 PHE A O 1
ATOM 1019 N N . ASP A 1 127 ? -1.819 7.465 -5.061 1.00 82.50 127 ASP A N 1
ATOM 1020 C CA . ASP A 1 127 ? -2.979 8.276 -4.730 1.00 82.50 127 ASP A CA 1
ATOM 1021 C C . ASP A 1 127 ? -4.237 7.464 -5.032 1.00 82.50 127 ASP A C 1
ATOM 1023 O O . ASP A 1 127 ? -4.384 6.887 -6.116 1.00 82.50 127 ASP A O 1
ATOM 1027 N N . PHE A 1 128 ? -5.119 7.371 -4.045 1.00 81.56 128 PHE A N 1
ATOM 1028 C CA . PHE A 1 128 ? -6.355 6.617 -4.147 1.00 81.56 128 PHE A CA 1
ATOM 1029 C C . PHE A 1 128 ? -7.500 7.439 -3.587 1.00 81.56 128 PHE A C 1
ATOM 1031 O O . PHE A 1 128 ? -7.568 7.719 -2.390 1.00 81.56 128 PHE A O 1
ATOM 1038 N N . ILE A 1 129 ? -8.433 7.757 -4.476 1.00 76.06 129 ILE A N 1
ATOM 1039 C CA . ILE A 1 129 ? -9.700 8.384 -4.138 1.00 76.06 129 ILE A CA 1
ATOM 1040 C C . ILE A 1 129 ? -10.766 7.310 -4.338 1.00 76.06 129 ILE A C 1
ATOM 1042 O O . ILE A 1 129 ? -10.966 6.865 -5.476 1.00 76.06 129 ILE A O 1
ATOM 1046 N N . PRO A 1 130 ? -11.427 6.842 -3.271 1.00 68.69 130 PRO A N 1
ATOM 1047 C CA . PRO A 1 130 ? -12.533 5.925 -3.443 1.00 68.69 130 PRO A CA 1
ATOM 1048 C C . PRO A 1 130 ? -13.675 6.633 -4.179 1.00 68.69 130 PRO A C 1
ATOM 1050 O O . PRO A 1 130 ? -14.118 7.710 -3.790 1.00 68.69 130 PRO A O 1
ATOM 1053 N N . VAL A 1 131 ? -14.144 6.026 -5.268 1.00 65.62 131 VAL A N 1
ATOM 1054 C CA . VAL A 1 131 ? -15.311 6.497 -6.024 1.00 65.62 131 VAL A CA 1
ATOM 1055 C C . VAL A 1 131 ? -16.478 5.559 -5.731 1.00 65.62 131 VAL A C 1
ATOM 1057 O O . VAL A 1 131 ? -16.315 4.341 -5.825 1.00 65.62 131 VAL A O 1
ATOM 1060 N N . GLY A 1 132 ? -17.644 6.128 -5.411 1.00 60.66 132 GLY A N 1
ATOM 1061 C CA . GLY A 1 132 ? -18.878 5.375 -5.156 1.00 60.66 132 GLY A CA 1
ATOM 1062 C C . GLY A 1 132 ? -19.047 4.868 -3.720 1.00 60.66 132 GLY A C 1
ATOM 1063 O O . GLY A 1 132 ? -19.726 3.868 -3.514 1.00 60.66 132 GLY A O 1
ATOM 1064 N N . GLU A 1 133 ? -18.413 5.512 -2.735 1.00 58.78 133 GLU A N 1
ATOM 1065 C CA . GLU A 1 133 ? -18.673 5.239 -1.308 1.00 58.78 133 GLU A C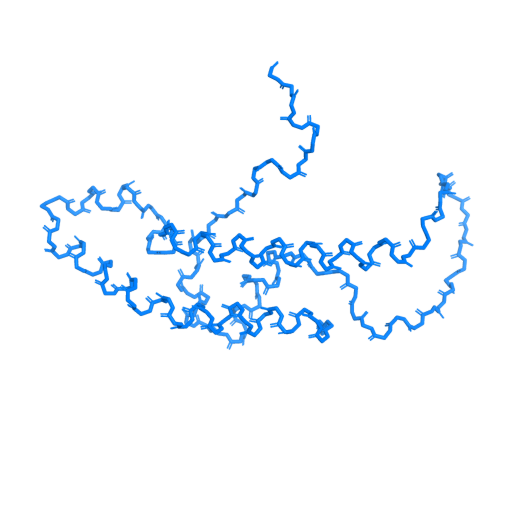A 1
ATOM 1066 C C . GLU A 1 133 ? -19.931 5.933 -0.785 1.00 58.78 133 GLU A C 1
ATOM 1068 O O . GLU A 1 133 ? -20.503 5.499 0.211 1.00 58.78 133 GLU A O 1
ATOM 1073 N N . ASP A 1 134 ? -20.372 6.979 -1.479 1.00 51.41 134 ASP A N 1
ATOM 1074 C CA . ASP A 1 134 ? -21.568 7.730 -1.146 1.00 51.41 134 ASP A CA 1
ATOM 1075 C C . ASP A 1 134 ? -22.726 7.285 -2.058 1.00 51.41 134 ASP A C 1
ATOM 1077 O O . ASP A 1 134 ? -22.638 7.464 -3.280 1.00 51.41 134 ASP A O 1
ATOM 1081 N N . PRO A 1 135 ? -23.798 6.678 -1.516 1.00 52.06 135 PRO A N 1
ATOM 1082 C CA . PRO A 1 135 ? -24.976 6.324 -2.300 1.00 52.06 135 PRO A CA 1
ATOM 1083 C C . PRO A 1 135 ? -25.705 7.548 -2.882 1.00 52.06 135 PRO A C 1
ATOM 1085 O O . PRO A 1 135 ? -26.543 7.365 -3.759 1.00 52.06 135 PRO A O 1
ATOM 1088 N N . GLU A 1 136 ? -25.397 8.776 -2.441 1.00 53.88 136 GLU A N 1
ATOM 1089 C CA . GLU A 1 136 ? -25.980 10.010 -2.991 1.00 53.88 136 GLU A CA 1
ATOM 1090 C C . GLU A 1 136 ? -25.251 10.534 -4.243 1.00 53.88 136 GLU A C 1
ATOM 1092 O O . GLU A 1 136 ? -25.762 11.415 -4.930 1.00 53.88 136 GLU A O 1
ATOM 1097 N N . PHE A 1 137 ? -24.100 9.964 -4.622 1.00 48.06 137 PHE A N 1
ATOM 1098 C CA . PHE A 1 137 ? -23.382 10.303 -5.865 1.00 48.06 137 PHE A CA 1
ATOM 1099 C C . PHE A 1 137 ? -24.011 9.662 -7.131 1.00 48.06 137 PHE A C 1
ATOM 1101 O O . PHE A 1 137 ? -23.311 9.324 -8.087 1.00 48.06 137 PHE A O 1
ATOM 1108 N N . GLU A 1 138 ? -25.339 9.514 -7.154 1.00 45.56 138 GLU A N 1
ATOM 1109 C CA . GLU A 1 138 ? -26.156 9.154 -8.324 1.00 45.56 138 GLU A CA 1
ATOM 1110 C C . GLU A 1 138 ? -27.006 10.346 -8.809 1.00 45.56 138 GLU A C 1
ATOM 1112 O O . GLU A 1 138 ? -28.210 10.219 -8.999 1.00 45.56 138 GLU A O 1
ATOM 1117 N N . GLU A 1 139 ? -26.418 11.516 -9.065 1.00 42.09 139 GLU A N 1
ATOM 1118 C CA . GLU A 1 139 ? -27.105 12.538 -9.872 1.00 42.09 139 GLU A CA 1
ATOM 1119 C C . GLU A 1 139 ? -26.172 13.069 -10.969 1.00 42.09 139 GLU A C 1
ATOM 1121 O O . GLU A 1 139 ? -25.234 13.828 -10.723 1.00 42.09 139 GLU A O 1
ATOM 1126 N N . CYS A 1 140 ? -26.424 12.582 -12.189 1.00 45.09 140 CYS A N 1
ATOM 1127 C CA . CYS A 1 140 ? -25.854 13.066 -13.448 1.00 45.09 140 CYS A CA 1
ATOM 1128 C C . CYS A 1 140 ? -26.454 14.413 -13.866 1.00 45.09 140 CYS A C 1
ATOM 1130 O O . CYS A 1 140 ? -27.693 14.565 -13.758 1.00 45.09 140 CYS A O 1
#

pLDDT: mean 81.76, std 19.98, range [38.81, 98.56]

Solvent-accessible surface area (backbone atoms only — not comparable to full-atom values): 8644 Å² total; per-residue (Å²): 124,76,23,74,70,56,49,50,53,45,53,51,53,53,51,53,45,65,70,50,46,60,66,42,52,52,50,46,52,51,48,61,72,68,44,92,53,56,70,55,52,48,69,75,35,77,40,45,68,39,63,34,70,69,49,49,54,52,52,52,53,54,35,51,54,35,48,54,52,31,52,53,59,55,70,71,44,82,80,76,83,67,98,62,90,84,67,93,76,77,83,78,83,70,84,66,95,46,50,73,75,64,59,39,65,51,59,71,49,63,46,23,61,81,76,37,52,69,59,28,61,54,42,65,55,54,80,84,78,88,78,81,84,51,88,78,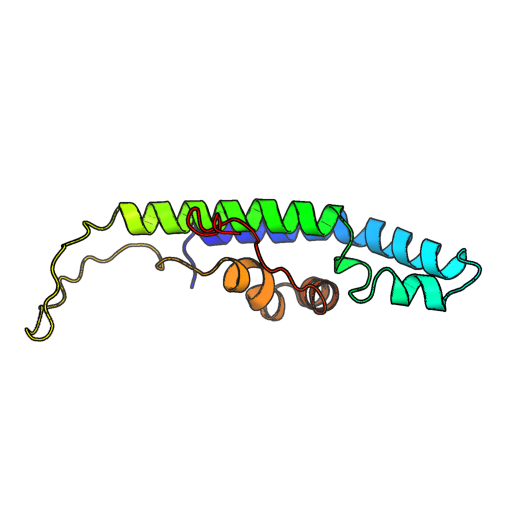80,77,76,134

Secondary structure (DSSP, 8-state):
---HHHHHHHHHHHHHHHHHHHHHHHHHHHHHHH-S-HHHHHHH-TTGGGGSHHHHHHHHHHHHHHHHHHHHHHHTS-------SS----------SS-----HHIIIIITHHHH-HHHHHHHTT-----SS--TT----

Sequence (140 aa):
MISAKHQEIYNLWTSDLKDVVPPLLDWWHDLHANEVNKELVDARWPAGPASHPRVIALFRKYYFETTRLNDSLLSGVPQHGDEMWGSEAKQSTEESDGAGPVPPVTLLLSFLDDTEPELADFMRRFDFIPVGEDPEFEEC

Mean predicted aligned error: 10.07 Å

Foldseek 3Di:
DFFPQLVVLLVVLVVVCVVPVPVLVVV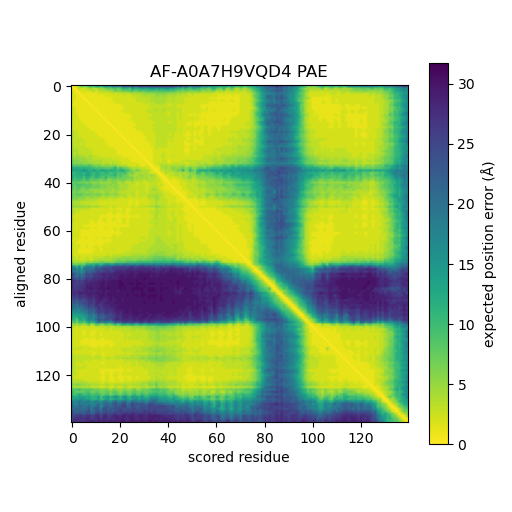QVVCCVPDPDNVVSCVVCVLGSCPPVVNVVSLVVSQVVLVVVQVVQVVVDPPPDDPDPDDDDDDPDDPPVGDHRDRSCCSNAVCCVVPPVVVNVSCVSPDDDDDPPDPVPPDD

Radius of gyration: 20.01 Å; Cα contacts (8 Å, |Δi|>4): 87; chains: 1; bounding box: 45×35×58 Å